Protein AF-A0A733G931-F1 (afdb_monomer_lite)

Organism: NCBI:txid611

Structure (mmCIF, N/CA/C/O backbone):
data_AF-A0A733G931-F1
#
_entry.id   AF-A0A733G931-F1
#
loop_
_atom_site.group_PDB
_atom_site.id
_atom_site.type_symbol
_atom_site.label_atom_id
_atom_site.label_alt_id
_atom_site.label_comp_id
_atom_site.label_asym_id
_atom_site.label_entity_id
_atom_site.label_seq_id
_atom_site.pdbx_PDB_ins_code
_atom_site.Cartn_x
_atom_site.Cartn_y
_atom_site.Cartn_z
_atom_site.occupancy
_atom_site.B_iso_or_equiv
_atom_site.auth_seq_id
_atom_site.auth_comp_id
_atom_site.auth_asym_id
_atom_site.auth_atom_id
_atom_site.pdbx_PDB_model_num
ATOM 1 N N . TYR A 1 1 ? -1.703 -10.905 -2.087 1.00 80.56 1 TYR A N 1
ATOM 2 C CA . TYR A 1 1 ? -2.902 -10.249 -1.532 1.00 80.56 1 TYR A CA 1
ATOM 3 C C . TYR A 1 1 ? -2.498 -8.902 -0.970 1.00 80.56 1 TYR A C 1
ATOM 5 O O . TYR A 1 1 ? -1.386 -8.804 -0.465 1.00 80.56 1 TYR A O 1
ATOM 13 N N . PHE A 1 2 ? -3.367 -7.900 -1.070 1.00 86.69 2 PHE A N 1
ATOM 14 C CA . PHE A 1 2 ? -3.233 -6.611 -0.393 1.00 86.69 2 PHE A CA 1
ATOM 15 C C . PHE A 1 2 ? -4.309 -6.497 0.682 1.00 86.69 2 PHE A C 1
ATOM 17 O O . PHE A 1 2 ? -5.451 -6.912 0.466 1.00 86.69 2 PHE A O 1
ATOM 24 N N . TYR A 1 3 ? -3.922 -5.931 1.821 1.00 89.75 3 TYR A N 1
ATOM 25 C CA . TYR A 1 3 ? -4.766 -5.773 2.996 1.00 89.75 3 TYR A CA 1
ATOM 26 C C . TYR A 1 3 ? -4.844 -4.292 3.343 1.00 89.75 3 TYR A C 1
ATOM 28 O O . TYR A 1 3 ? -3.813 -3.650 3.538 1.00 89.75 3 TYR A O 1
ATOM 36 N N . LEU A 1 4 ? -6.058 -3.757 3.418 1.00 91.12 4 LEU A N 1
ATOM 37 C CA . LEU A 1 4 ? -6.316 -2.419 3.931 1.00 91.12 4 LEU A CA 1
ATOM 38 C C . LEU A 1 4 ? -7.120 -2.553 5.221 1.00 91.12 4 LEU A C 1
ATOM 40 O O . LEU A 1 4 ? -8.227 -3.092 5.211 1.00 91.12 4 LEU A O 1
ATOM 44 N N . VAL A 1 5 ? -6.554 -2.063 6.320 1.00 94.81 5 VAL A N 1
ATOM 45 C CA . VAL A 1 5 ? -7.214 -2.044 7.628 1.00 94.81 5 VAL A CA 1
ATOM 46 C C . VAL A 1 5 ? -7.813 -0.664 7.844 1.00 94.81 5 VAL A C 1
ATOM 48 O O . VAL A 1 5 ? -7.113 0.344 7.746 1.00 94.81 5 VAL A O 1
ATOM 51 N N . GLN A 1 6 ? -9.110 -0.620 8.127 1.00 96.00 6 GLN A N 1
ATOM 52 C CA . GLN A 1 6 ? -9.782 0.599 8.547 1.00 96.00 6 GLN A CA 1
ATOM 53 C C . GLN A 1 6 ? -9.840 0.634 10.070 1.00 96.00 6 GLN A C 1
ATOM 55 O O . GLN A 1 6 ? -10.272 -0.330 10.704 1.00 96.00 6 GLN A O 1
ATOM 60 N N . TYR A 1 7 ? -9.426 1.762 10.634 1.00 97.06 7 TYR A N 1
ATOM 61 C CA . TYR A 1 7 ? -9.465 2.016 12.067 1.00 97.06 7 TYR A CA 1
ATOM 62 C C . TYR A 1 7 ? -10.601 2.980 12.407 1.00 97.06 7 TYR A C 1
ATOM 64 O O . TYR A 1 7 ? -10.877 3.930 11.664 1.00 97.06 7 TYR A O 1
ATOM 72 N N . GLY A 1 8 ? -11.273 2.708 13.522 1.00 94.25 8 GLY A N 1
ATOM 73 C CA . GLY A 1 8 ? -12.261 3.588 14.123 1.00 94.25 8 GLY A CA 1
ATOM 74 C C . GLY A 1 8 ? -11.620 4.821 14.762 1.00 94.25 8 GLY A C 1
ATOM 75 O O . GLY A 1 8 ? -10.401 4.956 14.853 1.00 94.25 8 GLY A O 1
ATOM 76 N N . LYS A 1 9 ? -12.461 5.754 15.222 1.00 95.56 9 LYS A N 1
ATOM 77 C CA . LYS A 1 9 ? -11.996 6.973 15.917 1.00 95.56 9 LYS A CA 1
ATOM 78 C C . LYS A 1 9 ? -11.336 6.677 17.269 1.00 95.56 9 LYS A C 1
ATOM 80 O O . LYS A 1 9 ? -10.635 7.530 17.799 1.00 95.56 9 LYS A O 1
ATOM 85 N N . ASP A 1 10 ? -11.601 5.499 17.814 1.00 96.75 10 AS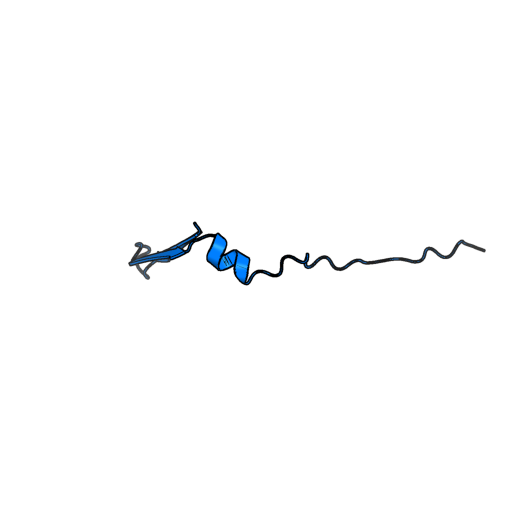P A N 1
ATOM 86 C CA . ASP A 1 10 ? -10.996 4.920 19.011 1.00 96.75 10 ASP A CA 1
ATOM 87 C C . ASP A 1 10 ? -9.608 4.314 18.750 1.00 96.75 10 ASP A C 1
ATOM 89 O O . ASP A 1 10 ? -8.916 3.958 19.698 1.00 96.75 10 ASP A O 1
ATOM 93 N N . GLY A 1 11 ? -9.176 4.238 17.486 1.00 94.56 11 GLY A N 1
ATOM 94 C CA . GLY A 1 11 ? -7.914 3.611 17.102 1.00 94.56 11 GLY A CA 1
ATOM 95 C C . GLY A 1 11 ? -7.992 2.089 17.012 1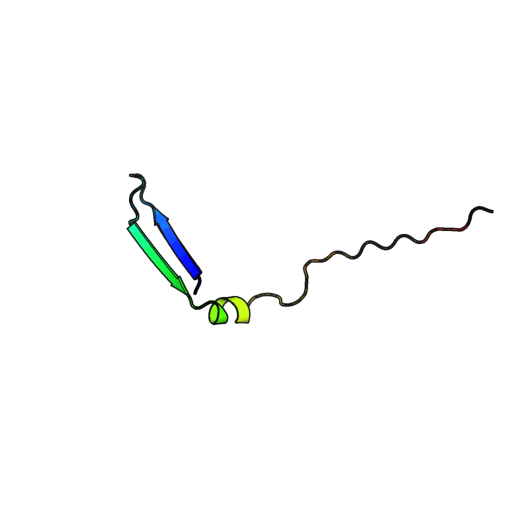.00 94.56 11 GLY A C 1
ATOM 96 O O . GLY A 1 11 ? -6.978 1.458 16.721 1.00 94.56 11 GLY A O 1
ATOM 97 N N . GLU A 1 12 ? -9.176 1.501 17.196 1.00 96.69 12 GLU A N 1
ATOM 98 C CA . GLU A 1 12 ? -9.380 0.060 17.084 1.00 96.69 12 GLU A CA 1
ATOM 99 C C . GLU A 1 12 ? -9.720 -0.331 15.636 1.00 96.69 12 GLU A C 1
ATOM 101 O O . GLU A 1 12 ? -10.409 0.411 14.923 1.00 96.69 12 GLU A O 1
ATOM 106 N N . PRO A 1 13 ? -9.230 -1.481 15.144 1.00 95.19 13 PRO A N 1
ATOM 107 C CA . PRO A 1 13 ? -9.540 -1.944 13.801 1.00 95.19 13 PRO A CA 1
ATOM 108 C C . PRO A 1 13 ? -11.022 -2.319 13.713 1.00 95.19 13 PRO A C 1
ATOM 110 O O . PRO A 1 13 ? -11.504 -3.191 14.433 1.00 95.19 13 PRO A O 1
ATOM 113 N N . CYS A 1 14 ? -11.748 -1.684 12.799 1.00 95.31 14 CYS A N 1
ATOM 114 C CA . CYS A 1 14 ? -13.178 -1.920 12.616 1.00 95.31 14 CYS A CA 1
ATOM 115 C C . CYS A 1 14 ? -13.497 -2.682 11.327 1.00 95.31 14 CYS A C 1
ATOM 117 O O . CYS A 1 14 ? -14.568 -3.278 11.222 1.00 95.31 14 CYS A O 1
ATOM 119 N N . ASN A 1 15 ? -12.584 -2.683 10.347 1.00 95.19 15 ASN A N 1
ATOM 120 C CA . ASN A 1 15 ? -12.787 -3.419 9.104 1.00 95.19 15 ASN A CA 1
ATOM 121 C C . ASN A 1 15 ? -11.475 -3.856 8.440 1.00 95.19 15 ASN A C 1
ATOM 123 O O . ASN A 1 15 ? -10.452 -3.173 8.542 1.00 95.19 15 ASN A O 1
ATOM 127 N N . LEU A 1 16 ? -11.529 -4.973 7.711 1.00 94.69 16 LEU A N 1
ATOM 128 C CA . LEU A 1 16 ? -10.419 -5.505 6.924 1.00 94.69 16 LEU A CA 1
ATOM 129 C C . LEU A 1 16 ? -10.871 -5.734 5.483 1.00 94.69 16 LEU A C 1
ATOM 131 O O . LEU A 1 16 ? -11.683 -6.613 5.197 1.00 94.69 16 LEU A O 1
ATOM 135 N N . TYR A 1 17 ? -10.280 -4.981 4.564 1.00 91.06 17 TYR A N 1
ATOM 136 C CA . TYR A 1 17 ? -10.503 -5.150 3.138 1.00 91.06 17 TYR A CA 1
ATOM 137 C C . TYR A 1 17 ? -9.362 -5.966 2.542 1.00 91.06 17 TYR A C 1
ATOM 139 O O . TYR A 1 17 ? -8.196 -5.570 2.610 1.00 91.06 17 TYR A O 1
ATOM 147 N N . VAL A 1 18 ? -9.706 -7.101 1.939 1.00 92.38 18 VAL A N 1
ATOM 148 C CA . VAL A 1 18 ? -8.748 -8.017 1.315 1.00 92.38 18 VAL A CA 1
ATOM 149 C C . VAL A 1 18 ? -8.981 -8.040 -0.187 1.00 92.38 18 VAL A C 1
ATOM 151 O O . VAL A 1 18 ? -10.108 -8.243 -0.638 1.00 92.38 18 VAL A O 1
ATOM 154 N N . LYS A 1 19 ? -7.915 -7.862 -0.970 1.00 86.81 19 LYS A N 1
ATOM 155 C CA . LYS A 1 19 ? -7.947 -8.055 -2.427 1.00 86.81 19 LYS A CA 1
ATOM 156 C C . LYS A 1 19 ? -6.788 -8.914 -2.905 1.00 86.81 19 LYS A C 1
ATOM 158 O O . LYS A 1 19 ? -5.681 -8.855 -2.355 1.00 86.81 19 LYS A O 1
ATOM 163 N N . HIS A 1 20 ? -7.012 -9.708 -3.949 1.00 85.31 20 HIS A N 1
ATOM 164 C CA . HIS A 1 20 ? -5.904 -10.381 -4.612 1.00 85.31 20 HIS A CA 1
ATOM 165 C C . HIS A 1 20 ? -5.027 -9.342 -5.308 1.00 85.31 20 HIS A C 1
ATOM 167 O O . HIS A 1 20 ? -5.505 -8.356 -5.860 1.00 85.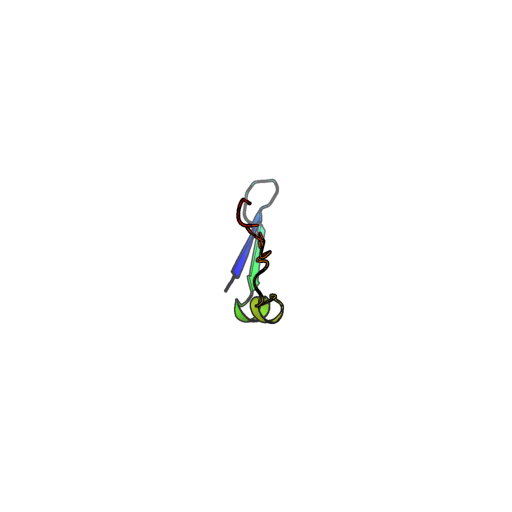31 20 HIS A O 1
ATOM 173 N N . ALA A 1 21 ? -3.714 -9.568 -5.278 1.00 77.69 21 ALA A N 1
ATOM 174 C CA . ALA A 1 21 ? -2.773 -8.673 -5.944 1.00 77.69 21 ALA A CA 1
ATOM 175 C C . ALA A 1 21 ? -3.002 -8.655 -7.464 1.00 77.69 21 ALA A C 1
ATOM 177 O O . ALA A 1 21 ? -2.925 -7.604 -8.086 1.00 77.69 21 ALA A O 1
ATOM 178 N N . GLN A 1 22 ? -3.382 -9.803 -8.029 1.00 79.31 22 GLN A N 1
ATOM 179 C CA . GLN A 1 22 ? -3.722 -9.957 -9.440 1.00 79.31 22 GLN A CA 1
ATOM 180 C C . GLN A 1 22 ? -4.877 -9.038 -9.882 1.00 79.31 22 GLN A C 1
ATOM 182 O O . GLN A 1 22 ? -4.774 -8.395 -10.925 1.00 79.31 22 GLN A O 1
ATOM 187 N N . ASP A 1 23 ? -5.924 -8.896 -9.064 1.00 79.38 23 ASP A N 1
ATOM 188 C CA . ASP A 1 23 ? -7.071 -8.023 -9.363 1.00 79.38 23 ASP A CA 1
ATOM 189 C C . ASP A 1 23 ? -6.679 -6.540 -9.427 1.00 79.38 23 ASP A C 1
ATOM 191 O O . ASP A 1 23 ? -7.298 -5.753 -10.139 1.00 79.38 23 ASP A O 1
ATOM 195 N N . LEU A 1 24 ? -5.652 -6.147 -8.670 1.00 71.75 24 LEU A N 1
ATOM 196 C CA . LEU A 1 24 ? -5.149 -4.773 -8.638 1.00 71.75 24 LEU A CA 1
ATOM 197 C C . LEU A 1 24 ? -4.171 -4.504 -9.783 1.00 71.75 24 LEU A C 1
ATOM 199 O O . LEU A 1 24 ? -4.211 -3.426 -10.371 1.00 71.75 24 LEU A O 1
ATOM 203 N N . TYR A 1 25 ? -3.353 -5.494 -10.150 1.00 68.69 25 TYR A N 1
ATOM 204 C CA . TYR A 1 25 ? -2.423 -5.372 -11.273 1.00 68.69 25 TYR A CA 1
ATOM 205 C C . TYR A 1 25 ? -3.103 -5.402 -12.646 1.00 68.69 25 TYR A C 1
ATOM 207 O O . TYR A 1 25 ? -2.562 -4.874 -13.610 1.00 68.69 25 TYR A O 1
ATOM 215 N N . THR A 1 26 ? -4.310 -5.967 -12.748 1.00 66.75 26 THR A N 1
ATOM 216 C CA . THR A 1 26 ? -5.061 -6.000 -14.018 1.00 66.75 26 THR A CA 1
ATOM 217 C C . THR A 1 26 ? -5.417 -4.588 -14.511 1.00 66.75 26 THR A C 1
ATOM 219 O O . THR A 1 26 ? -5.504 -4.364 -15.713 1.00 66.75 26 THR A O 1
ATOM 222 N N . ASN A 1 27 ? -5.564 -3.628 -13.590 1.00 59.38 27 ASN A N 1
ATOM 223 C CA . ASN A 1 27 ? -5.871 -2.225 -13.887 1.00 59.38 27 ASN A CA 1
ATOM 224 C C . ASN A 1 27 ? -4.690 -1.275 -13.623 1.00 59.38 27 ASN A C 1
ATOM 226 O O . ASN A 1 27 ? -4.859 -0.060 -13.715 1.00 59.38 27 ASN A O 1
ATOM 230 N N . SER A 1 28 ? -3.517 -1.790 -13.243 1.00 62.19 28 SER A N 1
ATOM 231 C CA . SER A 1 28 ? -2.340 -0.943 -13.058 1.00 62.19 28 SER A CA 1
ATOM 232 C C . SER A 1 28 ? -1.680 -0.685 -14.405 1.00 62.19 28 SER A C 1
ATOM 234 O O . SER A 1 28 ? -1.414 -1.634 -15.144 1.00 62.19 28 SER A O 1
ATOM 236 N N . GLU A 1 29 ? -1.372 0.576 -14.709 1.00 59.25 29 GLU A N 1
ATOM 237 C CA . GLU A 1 29 ? -0.467 0.901 -15.809 1.00 59.25 29 GLU A CA 1
ATOM 238 C C . GLU A 1 29 ? 0.867 0.176 -15.578 1.00 59.25 29 GLU A C 1
ATOM 240 O O . GLU A 1 29 ? 1.616 0.474 -14.652 1.00 59.25 29 GLU A O 1
ATOM 245 N N . MET A 1 30 ? 1.141 -0.827 -16.413 1.00 63.66 30 MET A N 1
ATOM 246 C CA . MET A 1 30 ? 2.413 -1.563 -16.429 1.00 63.66 30 MET A CA 1
ATOM 247 C C . MET A 1 30 ? 3.539 -0.738 -17.075 1.00 63.66 30 MET A C 1
ATOM 249 O O . MET A 1 30 ? 4.698 -1.151 -17.072 1.00 63.66 30 MET A O 1
ATOM 253 N N . SER A 1 31 ? 3.203 0.415 -17.657 1.00 60.28 31 SER A N 1
ATOM 254 C CA . SER A 1 31 ? 4.150 1.386 -18.187 1.00 60.28 31 SER A CA 1
ATOM 255 C C . SER A 1 31 ? 4.701 2.257 -17.056 1.00 60.28 31 SER A C 1
ATOM 257 O O . SER A 1 31 ? 3.926 2.782 -16.258 1.00 60.28 31 SER A O 1
ATOM 259 N N . PRO A 1 32 ? 6.023 2.459 -16.969 1.00 60.88 32 PRO A N 1
ATOM 260 C CA . PRO A 1 32 ? 6.591 3.324 -15.947 1.00 60.88 32 PRO A CA 1
ATOM 261 C C . PRO A 1 32 ? 6.120 4.774 -16.144 1.00 60.88 32 PRO A C 1
ATOM 263 O O . PRO A 1 32 ? 6.227 5.309 -17.245 1.00 60.88 32 PRO A O 1
ATOM 266 N N . CYS A 1 33 ? 5.722 5.454 -15.062 1.00 57.56 33 CYS A N 1
ATOM 267 C CA . CYS A 1 33 ? 5.582 6.921 -14.998 1.00 57.56 33 CYS A CA 1
ATOM 268 C C . CYS A 1 33 ? 6.953 7.632 -15.041 1.00 57.56 33 CYS A C 1
ATOM 270 O O . CYS A 1 33 ? 7.207 8.577 -14.292 1.00 57.56 33 CYS A O 1
ATOM 272 N N . ALA A 1 34 ? 7.886 7.135 -15.853 1.00 60.28 34 ALA A N 1
ATOM 273 C CA . ALA A 1 34 ? 9.223 7.685 -15.975 1.00 60.28 34 ALA A CA 1
ATOM 274 C C . ALA A 1 34 ? 9.213 8.767 -17.057 1.00 60.28 34 ALA A C 1
ATOM 276 O O . ALA A 1 34 ? 9.223 8.478 -18.252 1.00 60.28 34 ALA A O 1
ATOM 277 N N . TYR A 1 35 ? 9.206 10.028 -16.633 1.00 62.75 35 TYR A N 1
ATOM 278 C CA . TYR A 1 35 ? 9.503 11.139 -17.528 1.00 62.75 35 TYR A CA 1
ATOM 279 C C . TYR A 1 35 ? 10.970 11.038 -17.955 1.00 62.75 35 TYR A C 1
ATOM 281 O O . TYR A 1 35 ? 11.877 11.118 -17.128 1.00 62.75 35 TYR A O 1
ATOM 289 N N . VAL A 1 36 ? 11.209 10.837 -19.249 1.00 62.34 36 VAL A N 1
ATOM 290 C CA . VAL A 1 36 ? 12.560 10.839 -19.816 1.00 62.34 36 VAL A CA 1
ATOM 291 C C . VAL A 1 36 ? 12.926 12.280 -20.156 1.00 62.34 36 VAL A C 1
ATOM 293 O O . VAL A 1 36 ? 12.396 12.843 -21.110 1.00 62.34 36 VAL A O 1
ATOM 296 N N . VAL A 1 37 ? 13.835 12.875 -19.387 1.00 64.31 37 VAL A N 1
ATOM 297 C CA . VAL A 1 37 ? 14.428 14.180 -19.710 1.00 64.31 37 VAL A CA 1
ATOM 298 C C . VAL A 1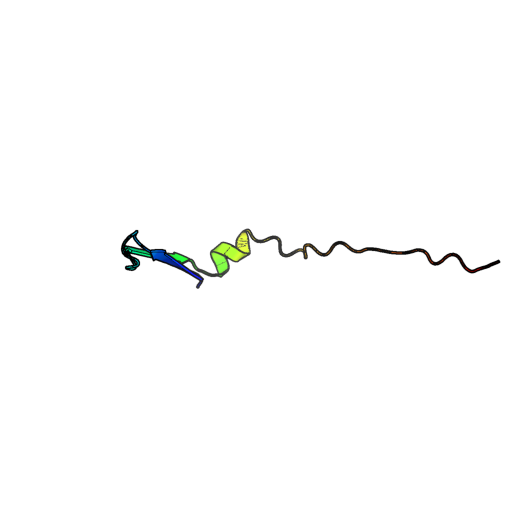 37 ? 15.666 13.937 -20.572 1.00 64.31 37 VAL A C 1
ATOM 300 O O . VAL A 1 37 ? 16.589 13.243 -20.147 1.00 64.31 37 VAL A O 1
ATOM 303 N N . ARG A 1 38 ? 15.677 14.476 -21.794 1.00 70.62 38 ARG A N 1
ATOM 304 C CA . ARG A 1 38 ? 16.834 14.450 -22.699 1.00 70.62 38 ARG A CA 1
ATOM 305 C C . ARG A 1 38 ? 17.378 15.867 -22.817 1.00 70.62 38 ARG A C 1
ATOM 307 O O . ARG A 1 38 ? 16.597 16.792 -23.013 1.00 70.62 38 ARG A O 1
ATOM 314 N N . PHE A 1 39 ? 18.689 16.018 -22.689 1.00 78.94 39 PHE A N 1
ATOM 315 C CA . PHE A 1 39 ? 19.382 17.270 -22.966 1.00 78.94 39 PHE A CA 1
ATOM 316 C C . PHE A 1 39 ? 20.241 17.060 -24.204 1.00 78.94 39 PHE A C 1
ATOM 318 O O . PHE A 1 39 ? 21.036 16.120 -24.238 1.00 78.94 39 PHE A O 1
ATOM 325 N N . ASP A 1 40 ? 20.081 17.934 -25.190 1.00 76.69 40 ASP A N 1
ATOM 326 C CA . ASP A 1 40 ? 21.036 18.048 -26.281 1.00 76.69 40 ASP A CA 1
ATOM 327 C C . ASP A 1 40 ? 22.197 18.905 -25.766 1.00 76.69 40 ASP A C 1
ATOM 329 O O . ASP A 1 40 ? 22.025 20.071 -25.411 1.00 76.69 40 ASP A O 1
ATOM 333 N N . LEU A 1 41 ? 23.371 18.292 -25.625 1.00 72.81 41 LEU A N 1
ATOM 334 C CA . LEU A 1 41 ? 24.603 19.019 -25.339 1.00 72.81 41 LEU A CA 1
ATOM 335 C C . LEU A 1 41 ? 25.096 19.589 -26.669 1.00 72.81 41 LEU A C 1
ATOM 337 O O . LEU A 1 41 ? 25.680 18.862 -27.469 1.00 72.81 41 LEU A O 1
ATOM 341 N N . GLU A 1 42 ? 24.825 20.867 -26.927 1.00 75.56 42 GLU A N 1
ATOM 342 C CA . GLU A 1 42 ? 25.489 21.580 -28.019 1.00 75.56 42 GLU A CA 1
ATOM 343 C C . GLU A 1 42 ? 26.996 21.640 -27.715 1.00 75.56 42 GLU A C 1
ATOM 345 O O . GLU A 1 42 ? 27.405 22.048 -26.623 1.00 75.56 42 GLU A O 1
ATOM 350 N N . GLU A 1 43 ? 27.829 21.179 -28.655 1.00 67.62 43 GLU A N 1
ATOM 351 C CA . GLU A 1 43 ? 29.285 21.280 -28.525 1.00 67.62 43 GLU A CA 1
ATOM 352 C C . GLU A 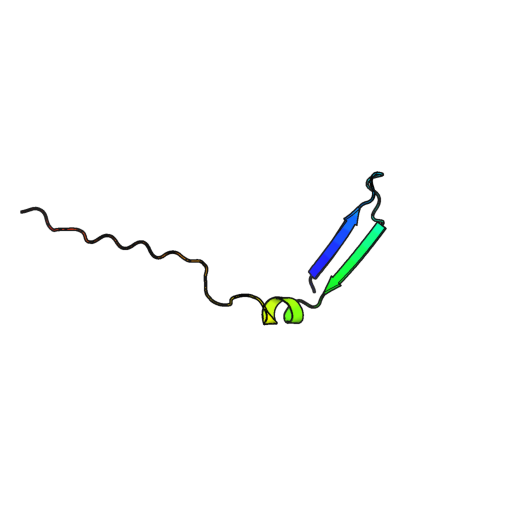1 43 ? 29.704 22.762 -28.518 1.00 67.62 43 GLU A C 1
ATOM 354 O O . GLU A 1 43 ? 29.226 23.536 -29.353 1.00 67.62 43 GLU A O 1
ATOM 359 N N . PRO A 1 44 ? 30.585 23.188 -27.592 1.00 69.31 44 PRO A N 1
ATOM 360 C CA . PRO A 1 44 ? 31.083 24.557 -27.575 1.00 69.31 44 PRO A CA 1
ATOM 361 C C . PRO A 1 44 ? 31.916 24.844 -28.835 1.00 69.31 44 PRO A C 1
ATOM 363 O O . PRO A 1 44 ? 32.806 24.066 -29.181 1.00 69.31 44 PRO A O 1
ATOM 366 N N . ALA A 1 45 ? 31.588 25.962 -29.492 1.00 62.75 45 ALA A N 1
ATOM 367 C CA . ALA A 1 45 ? 32.226 26.483 -30.706 1.00 62.75 45 ALA A CA 1
ATOM 368 C C . ALA A 1 45 ? 33.693 26.905 -30.516 1.00 62.75 45 ALA A C 1
ATOM 370 O O . ALA A 1 45 ? 34.054 27.342 -29.397 1.00 62.75 45 ALA A O 1
#

pLDDT: mean 78.68, std 13.73, ra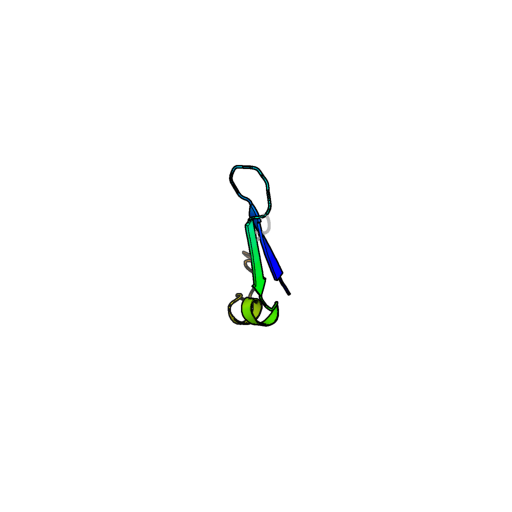nge [57.56, 97.06]

Foldseek 3Di:
DDWDFDADPVRHTDDIDDDDPVVVVVPDDPDDPDDDDDDDDDDDD

Radius of gyration: 22.04 Å; chains: 1; bounding box: 45×37×50 Å

Sequence (45 aa):
YFYLVQYGKDGEPCNLYVKHAQDLYTNSEMSPCAYVVRFDLEEPA

Secondary structure (DSSP, 8-state):
-EEEEEE-TTS-EEEEEEE-HHHHHTTS--S----------PPP-